Protein AF-A0A8T3SVF9-F1 (afdb_monomer_lite)

Secondary structure (DSSP, 8-state):
--HHHHHHHHHHHHHHHHHHHHHHHHHHHHHHS-HHHHS---TTHHHHHHHHHHHHHT-

Structure (mmCIF, N/CA/C/O backbone):
data_AF-A0A8T3SVF9-F1
#
_entry.id   AF-A0A8T3SVF9-F1
#
loop_
_atom_site.group_PDB
_atom_site.id
_atom_site.type_symbol
_atom_site.label_atom_id
_atom_site.label_alt_id
_atom_site.label_comp_id
_atom_site.label_asym_id
_atom_site.label_entity_id
_atom_site.label_seq_id
_atom_site.pdbx_PDB_ins_code
_atom_site.Cartn_x
_atom_site.Cartn_y
_atom_site.Cartn_z
_atom_site.occupancy
_atom_site.B_iso_or_equiv
_atom_site.auth_seq_id
_atom_site.auth_comp_id
_atom_site.auth_asym_id
_atom_site.auth_atom_id
_atom_site.pdbx_PDB_model_num
ATOM 1 N N . MET A 1 1 ? 11.079 0.023 -26.185 1.00 64.62 1 MET A N 1
ATOM 2 C CA . MET A 1 1 ? 10.823 0.456 -24.799 1.00 64.62 1 MET A CA 1
ATOM 3 C C . MET A 1 1 ? 11.724 1.633 -24.516 1.00 64.62 1 MET A C 1
ATOM 5 O O . MET A 1 1 ? 12.934 1.478 -24.621 1.00 64.62 1 MET A O 1
ATOM 9 N N . ASP A 1 2 ? 11.139 2.798 -24.270 1.00 94.94 2 ASP A N 1
ATOM 10 C CA . ASP A 1 2 ? 11.866 4.017 -23.919 1.00 94.94 2 ASP A CA 1
ATOM 11 C C . ASP A 1 2 ? 11.787 4.282 -22.407 1.00 94.94 2 ASP A C 1
ATOM 13 O O . ASP A 1 2 ? 11.140 3.547 -21.654 1.00 94.94 2 ASP A O 1
ATOM 17 N N . ILE A 1 3 ? 12.480 5.329 -21.960 1.00 96.19 3 ILE A N 1
ATOM 18 C CA . ILE A 1 3 ? 12.532 5.698 -20.544 1.00 96.19 3 ILE A CA 1
ATOM 19 C C . ILE A 1 3 ? 11.145 6.035 -19.976 1.00 96.19 3 ILE A C 1
ATOM 21 O O . ILE A 1 3 ? 10.877 5.737 -18.814 1.00 96.19 3 ILE A O 1
ATOM 25 N N . TRP A 1 4 ? 10.245 6.585 -20.795 1.00 97.31 4 TRP A N 1
ATOM 26 C CA . TRP A 1 4 ? 8.891 6.947 -20.380 1.00 97.31 4 TRP A CA 1
ATOM 27 C C . TRP A 1 4 ? 8.012 5.721 -20.137 1.00 97.31 4 TRP A C 1
ATOM 29 O O . TRP A 1 4 ? 7.350 5.663 -19.106 1.00 97.31 4 TRP A O 1
ATOM 39 N N . ASN A 1 5 ? 8.085 4.703 -21.000 1.00 97.19 5 ASN A N 1
ATOM 40 C CA . ASN A 1 5 ? 7.388 3.431 -20.782 1.00 97.19 5 ASN A CA 1
ATOM 41 C C . ASN A 1 5 ? 7.856 2.741 -19.488 1.00 97.19 5 ASN A C 1
ATOM 43 O O . ASN A 1 5 ? 7.048 2.216 -18.728 1.00 97.19 5 ASN A O 1
ATOM 47 N N . ILE A 1 6 ? 9.165 2.749 -19.210 1.00 96.62 6 ILE A N 1
ATOM 48 C CA . ILE A 1 6 ? 9.710 2.173 -17.969 1.00 96.62 6 ILE A CA 1
ATOM 49 C C . ILE A 1 6 ? 9.206 2.955 -16.749 1.00 96.62 6 ILE A C 1
ATOM 51 O O . ILE A 1 6 ? 8.786 2.350 -15.763 1.00 96.62 6 ILE A O 1
A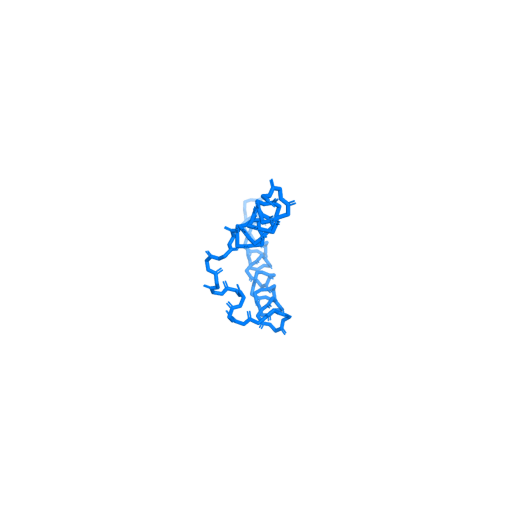TO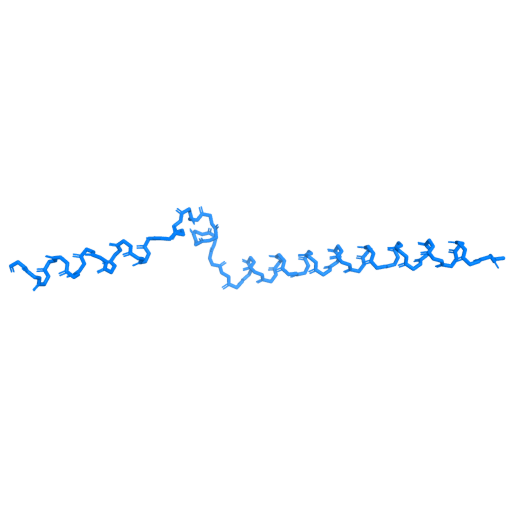M 55 N N . ALA A 1 7 ? 9.223 4.289 -16.822 1.00 97.31 7 ALA A N 1
ATOM 56 C CA . ALA A 1 7 ? 8.721 5.149 -15.756 1.00 97.31 7 ALA A CA 1
ATOM 57 C C . ALA A 1 7 ? 7.219 4.936 -15.499 1.00 97.31 7 ALA A C 1
ATOM 59 O O . ALA A 1 7 ? 6.808 4.889 -14.342 1.00 97.31 7 ALA A O 1
ATOM 60 N N . GLU A 1 8 ? 6.418 4.745 -16.549 1.00 97.88 8 GLU A N 1
ATOM 61 C CA . GLU A 1 8 ? 4.986 4.454 -16.440 1.00 97.88 8 GLU A CA 1
ATOM 62 C C . GLU A 1 8 ? 4.728 3.134 -15.704 1.00 97.88 8 GLU A C 1
ATOM 64 O O . GLU A 1 8 ? 3.962 3.111 -14.739 1.00 97.88 8 GLU A O 1
ATOM 69 N N . TYR A 1 9 ? 5.412 2.051 -16.090 1.00 97.69 9 TYR A N 1
ATOM 70 C CA . TYR A 1 9 ? 5.263 0.762 -15.408 1.00 97.69 9 TYR A CA 1
ATOM 71 C C . TYR A 1 9 ? 5.708 0.818 -13.946 1.00 97.69 9 TYR A C 1
ATOM 73 O O . TYR A 1 9 ? 5.067 0.210 -13.087 1.00 97.69 9 TYR A O 1
ATOM 81 N N . LEU A 1 10 ? 6.773 1.565 -13.642 1.00 98.19 10 LEU A N 1
ATOM 82 C CA . LEU A 1 10 ? 7.205 1.781 -12.262 1.00 98.19 10 LEU A CA 1
ATOM 83 C C . LEU A 1 10 ? 6.166 2.572 -11.464 1.00 98.19 10 LEU A C 1
ATOM 85 O O . LEU A 1 10 ? 5.842 2.178 -10.345 1.00 98.19 10 LEU A O 1
ATOM 89 N N . ALA A 1 11 ? 5.614 3.646 -12.032 1.00 98.38 11 ALA A N 1
ATOM 90 C CA . ALA A 1 11 ? 4.587 4.451 -11.376 1.00 98.38 11 ALA A CA 1
ATOM 91 C C . ALA A 1 11 ? 3.331 3.620 -11.075 1.00 98.38 11 ALA A C 1
ATOM 93 O O . ALA A 1 11 ? 2.832 3.641 -9.948 1.00 98.38 11 ALA A O 1
ATOM 94 N N . TRP A 1 12 ? 2.871 2.827 -12.045 1.00 98.38 12 TRP A N 1
ATOM 95 C CA . TRP A 1 12 ? 1.757 1.900 -11.852 1.00 98.38 12 TRP A CA 1
ATOM 96 C C . TRP A 1 12 ? 2.061 0.828 -10.804 1.00 98.38 12 TRP A C 1
ATOM 98 O O . TRP A 1 12 ? 1.226 0.567 -9.937 1.00 98.38 12 TRP A O 1
ATOM 108 N N . GLY A 1 13 ? 3.261 0.242 -10.835 1.00 98.44 13 GLY A N 1
ATOM 109 C CA . GLY A 1 13 ? 3.689 -0.751 -9.850 1.00 98.44 13 GLY A CA 1
ATOM 110 C C . GLY A 1 13 ? 3.711 -0.193 -8.425 1.00 98.44 13 GLY A C 1
ATOM 111 O O . GLY A 1 13 ? 3.188 -0.823 -7.506 1.00 98.44 13 GLY A O 1
ATOM 112 N N . ILE A 1 14 ? 4.252 1.015 -8.244 1.00 98.69 14 ILE A N 1
ATOM 113 C CA . ILE A 1 14 ? 4.277 1.704 -6.946 1.00 98.69 14 ILE A CA 1
ATOM 114 C C . ILE A 1 14 ? 2.855 2.041 -6.492 1.00 98.69 14 ILE A C 1
ATOM 116 O O . ILE A 1 14 ? 2.516 1.801 -5.336 1.00 98.69 14 ILE A O 1
ATOM 120 N N . SER A 1 15 ? 2.006 2.548 -7.388 1.00 98.50 15 SER A N 1
ATOM 121 C CA . SER A 1 15 ? 0.609 2.864 -7.073 1.00 98.50 15 SER A CA 1
ATOM 122 C C . SER A 1 15 ? -0.153 1.631 -6.577 1.00 98.50 15 SER A C 1
ATOM 124 O O . SER A 1 15 ? -0.772 1.678 -5.513 1.00 98.50 15 SER A O 1
ATOM 126 N N . ALA A 1 16 ? -0.040 0.504 -7.287 1.00 98.44 16 ALA A N 1
ATOM 127 C CA . ALA A 1 16 ? -0.666 -0.750 -6.880 1.00 98.44 16 ALA A CA 1
ATOM 128 C C . ALA A 1 16 ? -0.148 -1.234 -5.516 1.00 98.44 16 ALA A C 1
ATOM 130 O O . ALA A 1 16 ? -0.936 -1.654 -4.668 1.00 98.44 16 ALA A O 1
ATOM 131 N N . LEU A 1 17 ? 1.163 -1.130 -5.273 1.00 98.69 17 LEU A N 1
ATOM 132 C CA . LEU A 1 17 ? 1.770 -1.510 -3.998 1.00 98.69 17 LEU A CA 1
ATOM 133 C C . LEU A 1 17 ? 1.266 -0.643 -2.835 1.00 98.69 17 LEU A C 1
ATOM 135 O O . LEU A 1 17 ? 0.970 -1.179 -1.768 1.00 98.69 17 LEU A O 1
ATOM 139 N N . LEU A 1 18 ? 1.116 0.667 -3.044 1.00 98.62 18 LEU A N 1
ATOM 140 C CA . LEU A 1 18 ? 0.557 1.574 -2.039 1.00 98.62 18 LEU A CA 1
ATOM 141 C C . LEU A 1 18 ? -0.903 1.243 -1.722 1.00 98.62 18 LEU A C 1
ATOM 143 O O . LEU A 1 18 ? -1.266 1.205 -0.550 1.00 98.62 18 LEU A O 1
ATOM 147 N N . ILE A 1 19 ? -1.721 0.943 -2.735 1.00 98.62 19 ILE A N 1
ATOM 148 C CA . ILE A 1 19 ? -3.121 0.539 -2.529 1.00 98.62 19 ILE A CA 1
ATOM 149 C C . ILE A 1 19 ? -3.191 -0.743 -1.695 1.00 98.62 19 ILE A C 1
ATOM 151 O O . ILE A 1 19 ? -3.935 -0.804 -0.717 1.00 98.62 19 ILE A O 1
ATOM 155 N N . VAL A 1 20 ? -2.395 -1.757 -2.045 1.00 98.56 20 VAL A N 1
ATOM 156 C CA . VAL A 1 20 ? -2.344 -3.010 -1.279 1.00 98.56 20 VAL A CA 1
ATOM 157 C C . VAL A 1 20 ? -1.906 -2.746 0.160 1.00 98.56 20 VAL A C 1
ATOM 159 O O . VAL A 1 20 ? -2.518 -3.274 1.088 1.00 98.56 20 VAL A O 1
ATOM 162 N N . TRP A 1 21 ? -0.885 -1.910 0.358 1.00 98.31 21 TRP A N 1
ATOM 163 C CA . TRP A 1 21 ? -0.406 -1.552 1.689 1.00 98.31 21 TRP A CA 1
ATOM 164 C C . TRP A 1 21 ? -1.491 -0.861 2.526 1.00 98.31 21 TRP A C 1
ATOM 166 O O . TRP A 1 21 ? -1.728 -1.287 3.653 1.00 98.31 21 TRP A O 1
ATOM 176 N N . MET A 1 22 ? -2.208 0.113 1.958 1.00 98.06 22 MET A N 1
ATOM 177 C CA . MET A 1 22 ? -3.315 0.806 2.631 1.00 98.06 22 MET A CA 1
ATOM 178 C C . MET A 1 22 ? -4.444 -0.148 3.028 1.00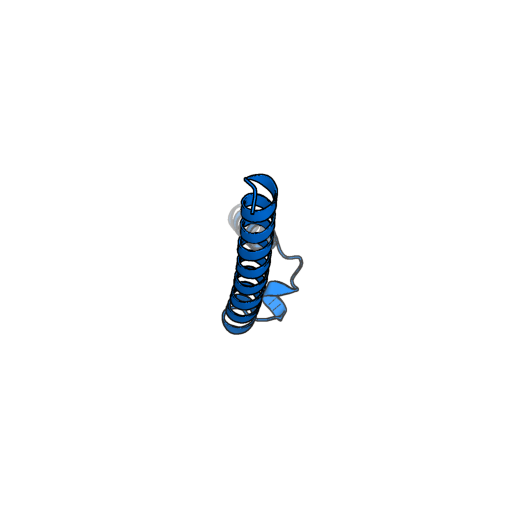 98.06 22 MET A C 1
ATOM 180 O O . MET A 1 22 ? -4.959 -0.065 4.137 1.00 98.06 22 MET A O 1
ATOM 184 N N . VAL A 1 23 ? -4.826 -1.077 2.147 1.00 98.31 23 VAL A N 1
ATOM 185 C CA . VAL A 1 23 ? -5.893 -2.047 2.444 1.00 98.31 23 VAL A CA 1
ATOM 186 C C . VAL A 1 23 ? -5.472 -3.001 3.560 1.00 98.31 23 VAL A C 1
ATOM 188 O O . VAL A 1 23 ? -6.250 -3.262 4.474 1.00 98.31 23 VAL A O 1
ATOM 191 N N . VAL A 1 24 ? -4.240 -3.516 3.510 1.00 98.12 24 VAL A N 1
ATOM 192 C CA . VAL A 1 24 ? -3.7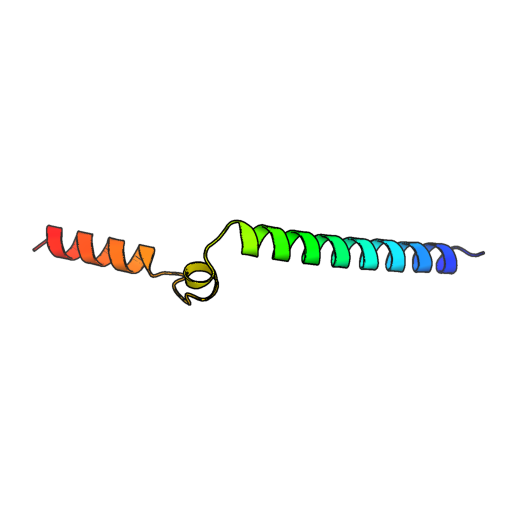11 -4.392 4.566 1.00 98.12 24 VAL A CA 1
ATOM 193 C C . VAL A 1 24 ? -3.647 -3.657 5.901 1.00 98.12 24 VAL A C 1
ATOM 195 O O . VAL A 1 24 ? -3.991 -4.239 6.928 1.00 98.12 24 VAL A O 1
ATOM 198 N N . ASP A 1 25 ? -3.217 -2.399 5.889 1.00 96.44 25 ASP A N 1
ATOM 199 C CA . ASP A 1 25 ? -3.172 -1.556 7.077 1.00 96.44 25 ASP A CA 1
ATOM 200 C C . ASP A 1 25 ? -4.574 -1.328 7.658 1.00 96.44 25 ASP A C 1
ATOM 202 O O . ASP A 1 25 ? -4.808 -1.651 8.820 1.00 96.44 25 ASP A O 1
ATOM 206 N N . ALA A 1 26 ? -5.542 -0.928 6.830 1.00 94.88 26 ALA A N 1
ATOM 207 C CA . ALA A 1 26 ? -6.928 -0.732 7.250 1.00 94.88 26 ALA A CA 1
ATOM 208 C C . ALA A 1 26 ? -7.542 -2.002 7.867 1.00 94.88 26 ALA A C 1
ATOM 210 O O . ALA A 1 26 ? -8.179 -1.937 8.918 1.00 94.88 26 ALA A O 1
ATOM 211 N N . ILE A 1 27 ? -7.307 -3.173 7.260 1.00 96.06 27 ILE A N 1
ATOM 212 C CA . ILE A 1 27 ? -7.769 -4.459 7.805 1.00 96.06 27 ILE A CA 1
ATOM 213 C C . ILE A 1 27 ? -7.091 -4.755 9.149 1.00 96.06 27 ILE A C 1
ATOM 215 O O . ILE A 1 27 ? -7.754 -5.182 10.092 1.00 96.06 27 ILE A O 1
ATOM 219 N N . ARG A 1 28 ? -5.775 -4.534 9.266 1.00 95.69 28 ARG A N 1
ATOM 220 C CA . ARG A 1 28 ? -5.048 -4.744 10.528 1.00 95.69 28 ARG A CA 1
ATOM 221 C C . ARG A 1 28 ? -5.555 -3.831 11.634 1.00 95.69 28 ARG A C 1
ATOM 223 O O . ARG A 1 28 ? -5.790 -4.322 12.736 1.00 95.69 28 ARG A O 1
ATOM 230 N N . VAL A 1 29 ? -5.738 -2.546 11.345 1.00 93.88 29 VAL A N 1
ATOM 231 C CA . VAL A 1 29 ? -6.271 -1.558 12.289 1.00 93.88 29 VAL A CA 1
ATOM 232 C C . VAL A 1 29 ? -7.670 -1.972 12.740 1.00 93.88 29 VAL A C 1
ATOM 234 O O . VAL A 1 29 ? -7.900 -2.076 13.941 1.00 93.88 29 VAL A O 1
ATOM 237 N N . GLY A 1 30 ? -8.555 -2.335 11.808 1.00 91.19 30 GLY A N 1
ATOM 238 C CA . GLY A 1 30 ? -9.913 -2.784 12.132 1.00 91.19 30 GLY A CA 1
ATOM 239 C C . GLY A 1 30 ? -9.979 -4.077 12.957 1.00 91.19 30 GLY A C 1
ATOM 240 O O . GLY A 1 30 ? -10.938 -4.288 13.685 1.00 91.19 30 GLY A O 1
ATOM 241 N N . MET A 1 31 ? -8.964 -4.947 12.882 1.00 90.44 31 MET A N 1
ATOM 242 C CA . MET A 1 31 ? -8.875 -6.133 13.749 1.00 90.44 31 MET A CA 1
ATOM 243 C C . MET A 1 31 ? -8.212 -5.854 15.104 1.00 90.44 31 MET A C 1
ATOM 245 O O . MET A 1 31 ? -8.397 -6.627 16.041 1.00 90.44 31 MET A O 1
ATOM 249 N N . THR A 1 32 ? -7.386 -4.811 15.199 1.00 91.19 32 THR A N 1
ATOM 250 C CA . THR A 1 32 ? -6.585 -4.513 16.399 1.00 91.19 32 THR A CA 1
ATOM 251 C C . THR A 1 32 ? -7.329 -3.596 17.365 1.00 91.19 32 THR A C 1
ATOM 253 O O . THR A 1 32 ? -7.164 -3.725 18.577 1.00 91.19 32 THR A O 1
ATOM 256 N N . TYR A 1 33 ? -8.143 -2.681 16.840 1.00 86.50 33 TYR A N 1
ATOM 257 C CA . TYR A 1 33 ? -8.865 -1.677 17.612 1.00 86.50 33 TYR A CA 1
ATOM 258 C C . TYR A 1 33 ? -10.374 -1.907 17.521 1.00 86.50 33 TYR A C 1
ATOM 260 O O . TYR A 1 33 ? -10.883 -2.330 16.488 1.00 86.50 33 TYR A O 1
ATOM 268 N N . ASP A 1 34 ? -11.086 -1.628 18.612 1.00 82.00 34 ASP A N 1
ATOM 269 C CA . ASP A 1 34 ? -12.543 -1.763 18.665 1.00 82.00 34 ASP A CA 1
ATOM 270 C C . ASP A 1 34 ? -13.216 -0.713 17.763 1.00 82.00 34 ASP A C 1
ATOM 272 O O . ASP A 1 34 ? -12.813 0.454 17.740 1.00 82.00 34 ASP A O 1
ATOM 276 N N . GLU A 1 35 ? -14.269 -1.100 17.044 1.00 78.44 35 GLU A N 1
ATOM 277 C CA . GLU A 1 35 ? -15.005 -0.215 16.131 1.00 78.44 35 GLU A CA 1
ATOM 278 C C . GLU A 1 35 ? -15.595 0.984 16.883 1.00 78.44 35 GLU A C 1
ATOM 280 O O . GLU A 1 35 ? -15.610 2.104 16.373 1.00 78.44 35 GLU A O 1
ATOM 285 N N . ALA A 1 36 ? -16.015 0.772 18.136 1.00 79.12 36 ALA A N 1
ATOM 286 C CA . ALA A 1 36 ? -16.507 1.847 18.989 1.00 79.12 36 ALA A CA 1
ATOM 287 C C . ALA A 1 36 ? -15.428 2.902 19.267 1.00 79.12 36 ALA A C 1
ATOM 289 O O . ALA A 1 36 ? -15.761 4.074 19.403 1.00 79.12 36 ALA A O 1
ATOM 29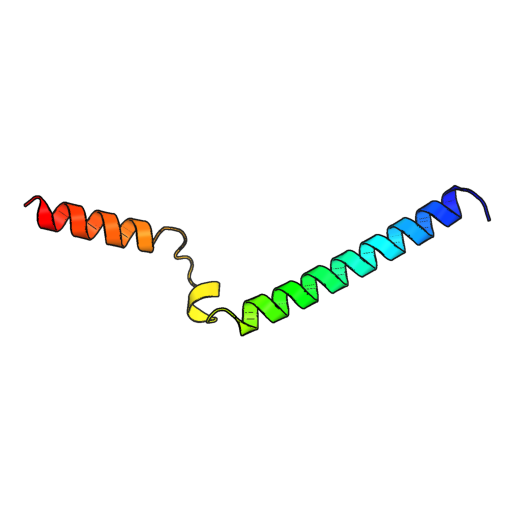0 N N . LEU A 1 37 ? -14.152 2.506 19.329 1.00 79.44 37 LEU A N 1
ATOM 291 C CA . LEU A 1 37 ? -13.024 3.420 19.488 1.00 79.44 37 LEU A CA 1
ATOM 292 C C . LEU A 1 37 ? -12.693 4.119 18.161 1.00 79.44 37 LEU A C 1
ATOM 294 O O . LEU A 1 37 ? -12.557 5.339 18.149 1.00 79.44 37 LEU A O 1
ATOM 298 N N . LEU A 1 38 ? -12.653 3.386 17.044 1.00 80.81 38 LEU A N 1
ATOM 299 C CA . LEU A 1 38 ? -12.358 3.938 15.711 1.00 80.81 38 LEU A CA 1
ATOM 300 C C . LEU A 1 38 ? -13.425 4.926 15.206 1.00 80.81 38 LEU A C 1
ATOM 302 O O . LEU A 1 38 ? -13.089 5.915 14.559 1.00 80.81 38 LEU A O 1
ATOM 306 N N . GLN A 1 39 ? -14.703 4.685 15.513 1.00 79.44 39 GLN A N 1
ATOM 307 C CA . GLN A 1 39 ? -15.810 5.594 15.184 1.00 79.44 39 GLN A CA 1
ATOM 308 C C . GLN A 1 39 ? -16.063 6.647 16.260 1.00 79.44 39 GLN A C 1
ATOM 310 O O . GLN A 1 39 ? -16.848 7.578 16.047 1.00 79.44 39 GLN A O 1
ATOM 315 N N . SER A 1 40 ? -15.434 6.518 17.430 1.00 73.19 40 SER A N 1
ATOM 316 C CA . SER A 1 40 ? -15.554 7.555 18.438 1.00 73.19 40 SER A CA 1
ATOM 317 C C . SER A 1 40 ? -14.827 8.805 17.950 1.00 73.19 40 SER A C 1
ATOM 319 O O . SER A 1 40 ? -13.608 8.835 17.832 1.00 73.19 40 SER A O 1
ATOM 321 N N . SER A 1 41 ? -15.577 9.883 17.713 1.00 67.00 41 SER A N 1
ATOM 322 C CA . SER A 1 41 ? -15.041 11.240 17.509 1.00 67.00 41 SER A CA 1
ATOM 323 C C . SER A 1 41 ? -14.503 11.814 18.834 1.00 67.00 41 SER A C 1
ATOM 325 O O . SER A 1 41 ? -14.837 12.929 19.230 1.00 67.00 41 SER A O 1
ATOM 327 N N . ARG A 1 42 ? -13.745 10.995 19.569 1.00 64.88 42 ARG A N 1
ATOM 328 C CA . ARG A 1 42 ? -13.197 11.224 20.909 1.00 64.88 42 ARG A CA 1
ATOM 329 C C . ARG A 1 42 ? -11.706 11.565 20.854 1.00 64.88 42 ARG A C 1
ATOM 331 O O . ARG A 1 42 ? -11.005 11.358 21.838 1.00 64.88 42 ARG A O 1
ATOM 338 N N . GLU A 1 43 ? -11.227 12.111 19.741 1.00 64.25 43 GLU A N 1
ATOM 339 C CA . GLU A 1 43 ? -9.951 12.830 19.701 1.00 64.25 43 GLU A CA 1
ATOM 340 C C . GLU A 1 43 ? -10.077 14.018 20.677 1.00 64.25 43 GLU A C 1
ATOM 342 O O . GLU A 1 43 ? -10.762 14.996 20.393 1.00 64.25 43 GLU A O 1
ATOM 347 N N . GLY A 1 44 ? -9.582 13.852 21.907 1.00 62.72 44 GLY A N 1
ATOM 348 C CA . GLY A 1 44 ? -9.742 14.807 23.013 1.00 62.72 44 GLY A CA 1
ATOM 349 C C . GLY A 1 44 ? -10.624 14.353 24.186 1.00 62.72 44 GLY A C 1
ATOM 350 O O . GLY A 1 44 ? -10.756 15.081 25.168 1.00 62.72 44 GLY A O 1
ATOM 351 N N . ALA A 1 45 ? -11.234 13.162 24.154 1.00 64.62 45 ALA A N 1
ATOM 352 C CA . ALA A 1 45 ? -12.050 12.711 25.288 1.00 64.62 45 ALA A CA 1
ATOM 353 C C . ALA A 1 45 ? -11.219 12.262 26.497 1.00 64.62 45 ALA A C 1
ATOM 355 O O . ALA A 1 45 ? -11.669 12.427 27.631 1.00 64.62 45 ALA A O 1
ATOM 356 N N . ASP A 1 46 ? -10.023 11.725 26.263 1.00 67.00 46 ASP A N 1
ATOM 357 C CA . ASP A 1 46 ? -9.087 11.383 27.337 1.00 67.00 46 ASP A CA 1
ATOM 358 C C . ASP A 1 46 ? -8.545 12.664 27.997 1.00 67.00 46 ASP A C 1
ATOM 360 O O . ASP A 1 46 ? -8.498 12.761 29.220 1.00 67.00 46 ASP A O 1
ATOM 364 N N . GLU A 1 47 ? -8.303 13.709 27.198 1.00 70.25 47 GLU A N 1
ATOM 365 C CA . GLU A 1 47 ? -7.909 15.051 27.655 1.00 70.25 47 GLU A CA 1
ATOM 366 C C . GLU A 1 47 ? -9.016 15.730 28.488 1.00 70.25 47 GLU A C 1
ATOM 368 O O . GLU A 1 47 ? -8.751 16.361 29.514 1.00 70.25 47 GLU A O 1
ATOM 373 N N . LEU A 1 48 ? -10.282 15.573 28.078 1.00 69.50 48 LEU A N 1
ATOM 374 C CA . LEU A 1 48 ? -11.454 16.067 28.812 1.00 69.50 48 LEU A CA 1
ATOM 375 C C . LEU A 1 48 ? -11.659 15.339 30.149 1.00 69.50 48 LEU A C 1
ATOM 377 O O . LEU A 1 48 ? -12.033 15.971 31.141 1.00 69.50 48 LEU A O 1
ATOM 381 N N . LEU A 1 49 ? -11.428 14.022 30.187 1.00 73.19 49 LEU A N 1
ATOM 382 C CA . LEU A 1 49 ? -11.500 13.240 31.423 1.00 73.19 49 LEU A CA 1
ATOM 383 C C . LEU A 1 49 ? -10.395 13.655 32.402 1.00 73.19 49 LEU A C 1
ATOM 385 O O . LEU A 1 49 ? -10.685 13.846 33.585 1.00 73.19 49 LEU A O 1
ATOM 389 N N . GLU A 1 50 ? -9.177 13.883 31.913 1.00 75.94 50 GLU A N 1
ATOM 390 C CA . GLU A 1 50 ? -8.044 14.341 32.724 1.00 75.94 50 GLU A CA 1
ATOM 391 C C . GLU A 1 50 ? -8.246 15.769 33.266 1.00 75.94 50 GLU A C 1
ATOM 393 O O . GLU A 1 50 ? -8.069 16.006 34.460 1.00 75.94 50 GLU A O 1
ATOM 398 N N . GLN A 1 51 ? -8.774 16.704 32.464 1.00 69.88 51 GLN A N 1
ATOM 399 C CA . GLN A 1 51 ? -9.145 18.037 32.970 1.00 69.88 51 GLN A CA 1
ATOM 400 C C . GLN A 1 51 ? -10.260 18.004 34.025 1.00 69.88 51 GLN A C 1
ATOM 402 O O . GLN A 1 51 ? -10.293 18.842 34.933 1.00 69.88 51 GLN A O 1
ATOM 407 N N . SER A 1 52 ? -11.217 17.082 33.899 1.00 68.62 52 SER A N 1
ATOM 408 C CA . SER A 1 52 ? -12.326 16.978 34.851 1.00 68.62 52 SER A CA 1
ATOM 409 C C . SER A 1 52 ? -11.878 16.448 36.216 1.00 68.62 52 SER A C 1
ATOM 411 O O . SER A 1 52 ? -12.371 16.925 37.239 1.00 68.62 52 SER A O 1
ATOM 413 N N . SER A 1 53 ? -10.912 15.524 36.253 1.00 68.94 53 SER A N 1
ATOM 414 C CA . SER A 1 53 ? -10.367 14.983 37.502 1.00 68.94 53 SER A CA 1
ATOM 415 C C . SER A 1 53 ? -9.478 16.002 38.224 1.00 68.94 53 SER A C 1
ATOM 417 O O . SER A 1 53 ? -9.583 16.142 39.444 1.00 68.94 53 SER A O 1
ATOM 419 N N . GLU A 1 54 ? -8.696 16.795 37.483 1.00 69.06 54 GLU A N 1
ATOM 420 C CA . GLU A 1 54 ? -7.868 17.869 38.043 1.00 69.06 54 GLU A CA 1
ATOM 421 C C . GLU A 1 54 ? -8.718 18.992 38.662 1.00 69.06 54 GLU A C 1
ATOM 423 O O . GLU A 1 54 ? -8.425 19.461 39.763 1.00 69.06 54 GLU A O 1
ATOM 428 N N . LYS A 1 55 ? -9.839 19.370 38.028 1.00 60.38 55 LYS A N 1
ATOM 429 C CA . LYS A 1 55 ? -10.772 20.359 38.603 1.00 60.38 55 LYS A CA 1
ATOM 430 C C . LYS A 1 55 ? -11.528 19.858 39.835 1.00 60.38 55 LYS A C 1
ATOM 432 O O . LYS A 1 55 ? -11.879 20.674 40.682 1.00 60.38 55 LYS A O 1
ATOM 437 N N . VAL A 1 56 ? -11.788 18.554 39.947 1.00 61.97 56 VAL A N 1
ATOM 438 C CA . VAL A 1 56 ? -12.456 17.957 41.121 1.00 61.97 56 VAL A CA 1
ATOM 439 C C . VAL A 1 56 ? -11.493 17.805 42.304 1.00 61.97 56 VAL A C 1
ATOM 441 O O . VAL A 1 56 ? -11.924 17.932 43.445 1.00 61.97 56 VAL A O 1
ATOM 444 N N . GLY A 1 57 ? -10.196 17.590 42.059 1.00 59.22 57 GLY A N 1
ATOM 445 C CA . GLY A 1 57 ? -9.169 17.534 43.110 1.00 59.22 57 GLY A CA 1
ATOM 446 C C . GLY A 1 57 ? -8.713 18.899 43.646 1.00 59.22 57 GLY A C 1
ATOM 447 O O . GLY A 1 57 ? -8.072 18.953 44.693 1.00 59.22 57 GLY A O 1
ATOM 448 N N . ALA A 1 58 ? -9.032 19.991 42.944 1.00 59.09 58 ALA A N 1
ATOM 449 C CA . ALA A 1 58 ? -8.659 21.361 43.306 1.00 59.09 58 ALA A CA 1
ATOM 450 C C . ALA A 1 58 ? -9.779 22.167 44.003 1.00 59.09 58 ALA A C 1
ATOM 452 O O . ALA A 1 58 ? -9.593 23.365 44.239 1.00 59.09 58 ALA A O 1
ATOM 453 N N . SER A 1 59 ? -10.926 21.544 44.313 1.00 48.38 59 SER A N 1
ATOM 454 C CA . SER A 1 59 ? -12.067 22.169 45.008 1.00 48.38 59 SER A CA 1
ATOM 455 C C . SER A 1 59 ? -12.257 21.670 46.434 1.00 48.38 59 SER A C 1
ATOM 457 O O . SER A 1 59 ? -11.905 20.510 46.728 1.00 48.38 59 SER A O 1
#

Sequence (59 aa):
MDIWNIAEYLAWGISALLIVWMVVDAIRVGMTYDEALLQSSREGADELLEQSSEKVGAS

pLDDT: mean 83.89, std 14.87, range [48.38, 98.69]

Radius of gyration: 22.53 Å; chains: 1; bounding box: 29×28×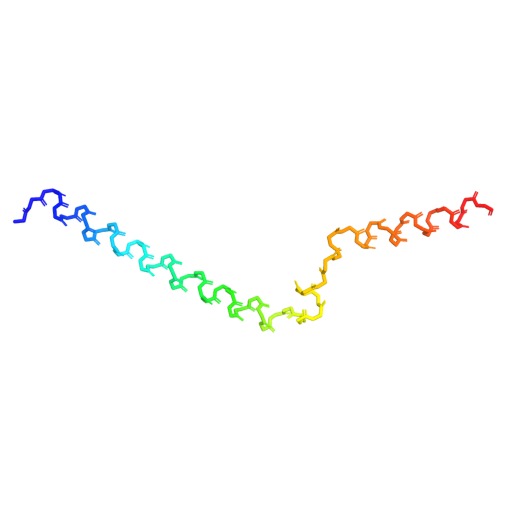70 Å

Foldseek 3Di:
DDPVVVVVVVVVVVVVVVVVVVVVVVVVCPVPDDPCVVPPPPPCVVVVVVVVVVVVVVD